Protein AF-A0A960QL21-F1 (afdb_monomer_lite)

Foldseek 3Di:
DDDPDDPVNVVCCVLQVVLVVCVVVDVVVCVVCPVSPPDQPDDDDDDPPPDDPVVVVVVVVVSVPDDDDVVVDDPPPDD

Radius of gyration: 15.22 Å; chains: 1; bounding box: 27×36×38 Å

pLDDT: mean 81.72, std 14.43, range [35.31, 95.56]

Secondary structure (DSSP, 8-state):
----S-HHHHHHHHHHHHHHHHHHH-HHHHHHTGGG--S-S------TTS--HHHHHHHHHHHHHS---GGG-------

Sequence (79 aa):
YRPQTSISKLVQYLKGTSSRILLQEFAHLRKQFWGRHFWGRGYMAVSSGNITDEIIQHYIDVQEGEPVDYNQFQIDGGL

Structure (mmCIF, N/CA/C/O backbone):
data_AF-A0A960QL21-F1
#
_entry.id   AF-A0A960QL21-F1
#
loop_
_atom_site.group_PDB
_atom_site.id
_atom_site.type_symbol
_atom_site.label_atom_id
_atom_site.label_alt_id
_atom_site.label_comp_id
_atom_site.label_asym_id
_atom_site.label_entity_id
_atom_site.label_seq_id
_atom_site.pdbx_PDB_ins_code
_atom_site.Cartn_x
_atom_site.Cartn_y
_atom_site.Cartn_z
_atom_site.occupancy
_atom_site.B_iso_or_equiv
_atom_site.auth_seq_id
_atom_site.auth_comp_id
_atom_site.auth_asym_id
_atom_site.auth_atom_id
_atom_site.pdbx_PDB_model_num
ATOM 1 N N . TYR A 1 1 ? -9.499 19.647 14.280 1.00 52.50 1 TYR A N 1
ATOM 2 C CA . TYR A 1 1 ? -8.952 19.593 12.908 1.00 52.50 1 TYR A CA 1
ATOM 3 C C . TYR A 1 1 ? -9.597 18.407 12.200 1.00 52.50 1 TYR A C 1
ATOM 5 O O . TYR A 1 1 ? -9.560 17.322 12.763 1.00 52.50 1 TYR A O 1
ATOM 13 N N . ARG A 1 2 ? -10.283 18.599 11.063 1.00 66.38 2 ARG A N 1
ATOM 14 C CA . ARG A 1 2 ? -10.922 17.490 10.325 1.00 66.38 2 ARG A CA 1
ATOM 15 C C . ARG A 1 2 ? -9.949 16.954 9.268 1.00 66.38 2 ARG A C 1
ATOM 17 O O . ARG A 1 2 ? -9.367 17.780 8.564 1.00 66.38 2 ARG A O 1
ATOM 24 N N . PRO A 1 3 ? -9.766 15.629 9.133 1.00 76.06 3 PRO A N 1
ATOM 25 C CA . PRO A 1 3 ? -8.961 15.069 8.053 1.00 76.06 3 PRO A CA 1
ATOM 26 C C . PRO A 1 3 ? -9.583 15.454 6.709 1.00 76.06 3 PRO A C 1
ATOM 28 O O . PRO A 1 3 ? -10.741 15.140 6.453 1.00 76.06 3 PRO A O 1
ATOM 31 N N . GLN A 1 4 ? -8.831 16.167 5.872 1.00 82.50 4 GLN A N 1
ATOM 32 C CA . GLN A 1 4 ? -9.293 16.566 4.535 1.00 82.50 4 GLN A CA 1
ATOM 33 C C . GLN A 1 4 ? -9.010 15.491 3.478 1.00 82.50 4 GLN A C 1
ATOM 35 O O . GLN A 1 4 ? -9.569 15.520 2.385 1.00 82.50 4 GLN A O 1
ATOM 40 N N . THR A 1 5 ? -8.143 14.533 3.801 1.00 86.12 5 THR A N 1
ATOM 41 C CA . THR A 1 5 ? -7.726 13.474 2.884 1.00 86.12 5 THR A CA 1
ATOM 42 C C . THR A 1 5 ? -8.580 12.235 3.100 1.00 86.12 5 THR A C 1
ATOM 44 O O . THR A 1 5 ? -8.650 11.715 4.214 1.00 86.12 5 THR A O 1
ATOM 47 N N . SER A 1 6 ? -9.196 11.725 2.033 1.00 91.38 6 SER A N 1
ATOM 48 C CA . SER A 1 6 ? -9.850 10.420 2.088 1.00 91.38 6 SER A CA 1
ATOM 49 C C . SER A 1 6 ? -8.809 9.311 2.253 1.00 91.38 6 SER A C 1
ATOM 51 O O . SER A 1 6 ? -7.752 9.316 1.616 1.00 91.38 6 SER A O 1
ATOM 53 N N . ILE A 1 7 ? -9.123 8.326 3.095 1.00 91.44 7 ILE A N 1
ATOM 54 C CA . ILE A 1 7 ? -8.251 7.168 3.329 1.00 91.44 7 ILE A CA 1
ATOM 55 C C . ILE A 1 7 ? -7.982 6.424 2.013 1.00 91.44 7 ILE A C 1
ATOM 57 O O . ILE A 1 7 ? -6.845 6.049 1.744 1.00 91.44 7 ILE A O 1
ATOM 61 N N . SER A 1 8 ? -8.996 6.288 1.154 1.00 91.00 8 SER A N 1
ATOM 62 C CA . SER A 1 8 ? -8.863 5.660 -0.165 1.00 91.00 8 SER A CA 1
ATOM 63 C C . SER A 1 8 ? -7.803 6.337 -1.037 1.00 91.00 8 SER A C 1
ATOM 65 O O . SER A 1 8 ? -6.964 5.656 -1.624 1.00 91.00 8 SER A O 1
ATOM 67 N N . LYS A 1 9 ? -7.785 7.677 -1.076 1.00 91.75 9 LYS A N 1
ATOM 68 C CA . LYS A 1 9 ? -6.812 8.448 -1.860 1.00 91.75 9 LYS A CA 1
ATOM 69 C C . LYS A 1 9 ? -5.402 8.314 -1.296 1.00 91.75 9 LYS A C 1
ATOM 71 O O . LYS A 1 9 ? -4.447 8.163 -2.055 1.00 91.75 9 LYS A O 1
ATOM 76 N N . LEU A 1 10 ? -5.271 8.320 0.030 1.00 93.00 10 LEU A N 1
ATOM 77 C CA . LEU A 1 10 ? -3.988 8.087 0.690 1.00 93.00 10 LEU A CA 1
ATOM 78 C C . LEU A 1 10 ? -3.439 6.693 0.354 1.00 93.00 10 LEU A C 1
ATOM 80 O O . LEU A 1 10 ? -2.293 6.568 -0.069 1.00 93.00 10 LEU A O 1
ATOM 84 N N . VAL A 1 11 ? -4.258 5.650 0.491 1.00 94.62 11 VAL A N 1
ATOM 85 C CA . VAL A 1 11 ? -3.843 4.267 0.224 1.00 94.62 11 VAL A CA 1
ATOM 86 C C . VAL A 1 11 ? -3.520 4.049 -1.256 1.00 94.62 11 VAL A C 1
ATOM 88 O O . VAL A 1 11 ? -2.523 3.395 -1.564 1.00 94.62 11 VAL A O 1
ATOM 91 N N . GLN A 1 12 ? -4.296 4.636 -2.174 1.00 91.62 12 GLN A N 1
ATOM 92 C CA . GLN A 1 12 ? -3.987 4.624 -3.607 1.00 91.62 12 GLN A CA 1
ATOM 93 C C . GLN A 1 12 ? -2.586 5.193 -3.871 1.00 91.62 12 GLN A C 1
ATOM 95 O O . GLN A 1 12 ? -1.778 4.555 -4.550 1.00 91.62 12 GLN A O 1
ATOM 100 N N . TYR A 1 13 ? -2.277 6.356 -3.291 1.00 93.75 13 TYR A N 1
ATOM 101 C CA . TYR A 1 13 ? -0.971 6.992 -3.442 1.00 93.75 13 TYR A CA 1
ATOM 102 C C . TYR A 1 13 ? 0.164 6.141 -2.856 1.00 93.75 13 TYR A C 1
ATOM 104 O O . TYR A 1 13 ? 1.187 5.946 -3.515 1.00 93.75 13 TYR A O 1
ATOM 112 N N . LEU A 1 14 ? -0.020 5.593 -1.651 1.00 95.56 14 LEU A N 1
ATOM 113 C CA . LEU A 1 14 ? 0.977 4.755 -0.980 1.00 95.56 14 LEU A CA 1
ATOM 114 C C . LEU A 1 14 ? 1.276 3.480 -1.773 1.00 95.56 14 LEU A C 1
ATOM 116 O O . LEU A 1 14 ? 2.440 3.190 -2.051 1.00 95.56 14 LEU A O 1
ATOM 120 N N . LYS A 1 15 ? 0.242 2.740 -2.189 1.00 93.88 15 LYS A N 1
ATOM 121 C CA . LYS A 1 15 ? 0.390 1.495 -2.959 1.00 93.88 15 LYS A CA 1
ATOM 122 C C . LYS A 1 15 ? 0.997 1.761 -4.338 1.00 93.88 15 LYS A C 1
ATOM 124 O O . LYS A 1 15 ? 1.916 1.054 -4.746 1.00 93.88 15 LYS A O 1
ATOM 129 N N . GLY A 1 16 ? 0.536 2.803 -5.033 1.00 92.50 16 GLY A N 1
ATOM 130 C CA . GLY A 1 16 ? 1.051 3.171 -6.354 1.00 92.50 16 GLY A CA 1
ATOM 131 C C . GLY A 1 16 ? 2.513 3.622 -6.321 1.00 92.50 16 GLY A C 1
ATOM 132 O O . GLY A 1 16 ? 3.327 3.151 -7.117 1.00 92.50 16 GLY A O 1
ATOM 133 N N . THR A 1 17 ? 2.863 4.498 -5.376 1.00 94.81 17 THR A N 1
ATOM 134 C CA . THR A 1 17 ? 4.221 5.051 -5.258 1.00 94.81 17 THR A CA 1
ATOM 135 C C . THR A 1 17 ? 5.218 3.984 -4.824 1.00 94.81 17 THR A C 1
ATOM 137 O O . THR A 1 17 ? 6.257 3.832 -5.462 1.00 94.81 17 THR A O 1
ATOM 140 N N . SER A 1 18 ? 4.886 3.193 -3.798 1.00 95.31 18 SER A N 1
ATOM 141 C CA . SER A 1 18 ? 5.757 2.105 -3.331 1.00 95.31 18 SER A CA 1
ATOM 142 C C . SER A 1 18 ? 5.981 1.045 -4.408 1.00 95.31 18 SER A C 1
ATOM 144 O O . SER A 1 18 ? 7.123 0.681 -4.664 1.00 95.31 18 SER A O 1
ATOM 146 N N . SER A 1 19 ? 4.926 0.618 -5.114 1.00 93.12 19 SER A N 1
ATOM 147 C CA . SER A 1 19 ? 5.055 -0.317 -6.237 1.00 93.12 19 SER A CA 1
ATOM 148 C C . SER A 1 19 ? 5.979 0.233 -7.324 1.00 93.12 19 SER A C 1
ATOM 150 O O . SER A 1 19 ? 6.855 -0.481 -7.807 1.00 93.12 19 SER A O 1
ATOM 152 N N . ARG A 1 20 ? 5.832 1.515 -7.689 1.00 91.44 20 ARG A N 1
ATOM 153 C CA . ARG A 1 20 ? 6.696 2.152 -8.689 1.00 91.44 20 ARG A CA 1
ATOM 154 C C . ARG A 1 20 ? 8.161 2.145 -8.257 1.00 91.44 20 ARG A C 1
ATOM 156 O O . ARG A 1 20 ? 8.999 1.769 -9.069 1.00 91.44 20 ARG A O 1
ATOM 163 N N . ILE A 1 21 ? 8.452 2.562 -7.026 1.00 94.44 21 ILE A N 1
ATOM 164 C CA . ILE A 1 21 ? 9.824 2.636 -6.503 1.00 94.44 21 ILE A CA 1
ATOM 165 C C . ILE A 1 21 ? 10.449 1.237 -6.468 1.00 94.44 21 ILE A C 1
ATOM 167 O O . ILE A 1 21 ? 11.503 1.028 -7.060 1.00 94.44 21 ILE A O 1
ATOM 171 N N . LEU A 1 22 ? 9.756 0.256 -5.883 1.00 94.25 22 LEU A N 1
ATOM 172 C CA . LEU A 1 22 ? 10.262 -1.115 -5.757 1.00 94.25 22 LEU A CA 1
ATOM 173 C C . LEU A 1 22 ? 10.512 -1.768 -7.122 1.00 94.25 22 LEU A C 1
ATOM 175 O O . LEU A 1 22 ? 11.538 -2.410 -7.330 1.00 94.25 22 LEU A O 1
ATOM 179 N N . LEU A 1 23 ? 9.613 -1.573 -8.089 1.00 91.56 23 LEU A N 1
ATOM 180 C CA . LEU A 1 23 ? 9.797 -2.098 -9.444 1.00 91.56 23 LEU A CA 1
ATOM 181 C C . LEU A 1 23 ? 10.917 -1.386 -10.223 1.00 91.56 23 LEU A C 1
ATOM 183 O O . LEU A 1 23 ? 11.466 -1.975 -11.155 1.00 91.56 23 LEU A O 1
ATOM 187 N N . GLN A 1 24 ? 11.240 -0.133 -9.888 1.00 91.31 24 GLN A N 1
ATOM 188 C CA . GLN A 1 24 ? 12.368 0.595 -10.479 1.00 91.31 24 GLN A CA 1
ATOM 189 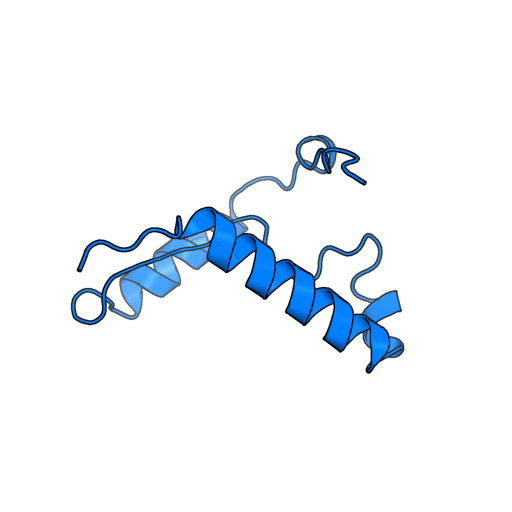C C . GLN A 1 24 ? 13.705 0.142 -9.888 1.00 91.31 24 GLN A C 1
ATOM 191 O O . GLN A 1 24 ? 14.660 -0.044 -10.639 1.00 91.31 24 GLN A O 1
ATOM 196 N N . GLU A 1 25 ? 13.760 -0.057 -8.573 1.00 95.44 25 GLU A N 1
ATOM 197 C CA . GLU A 1 25 ? 14.977 -0.427 -7.848 1.00 95.44 25 GLU A CA 1
ATOM 198 C C . GLU A 1 25 ? 15.343 -1.906 -8.046 1.00 95.44 25 GLU A C 1
ATOM 200 O O . GLU A 1 25 ? 16.507 -2.250 -8.253 1.00 95.44 25 GLU A O 1
ATOM 205 N N . PHE A 1 26 ? 14.347 -2.794 -8.078 1.00 93.19 26 PHE A N 1
ATOM 206 C CA . PHE A 1 26 ? 14.561 -4.238 -8.113 1.00 93.19 26 PHE A CA 1
ATOM 207 C C . PHE A 1 26 ? 14.077 -4.850 -9.429 1.00 93.19 26 PHE A C 1
ATOM 209 O O . PHE A 1 26 ? 12.946 -5.322 -9.566 1.00 93.19 26 PHE A O 1
ATOM 216 N 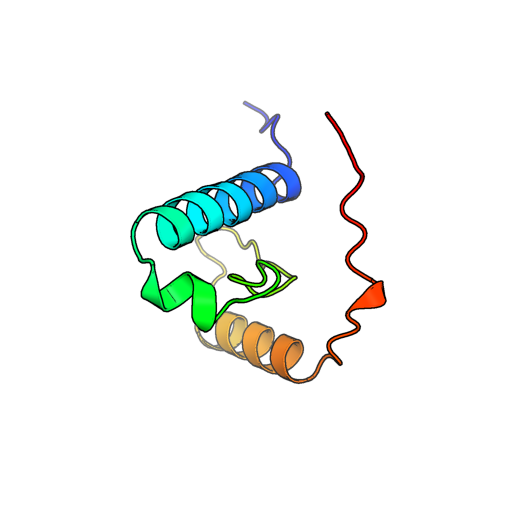N . ALA A 1 27 ? 14.974 -4.917 -10.416 1.00 88.56 27 ALA A N 1
ATOM 217 C CA . ALA A 1 27 ? 14.653 -5.424 -11.753 1.00 88.56 27 ALA A CA 1
ATOM 218 C C . ALA A 1 27 ? 14.102 -6.867 -11.770 1.00 88.56 27 ALA A C 1
ATOM 220 O O . ALA A 1 27 ? 13.331 -7.216 -12.665 1.00 88.56 27 ALA A O 1
ATOM 221 N N . HIS A 1 28 ? 14.454 -7.703 -10.786 1.00 91.31 28 HIS A N 1
ATOM 222 C CA . HIS A 1 28 ? 13.920 -9.064 -10.670 1.00 91.31 28 HIS A CA 1
ATOM 223 C C . HIS A 1 28 ? 12.418 -9.080 -10.322 1.00 91.31 28 HIS A C 1
ATOM 225 O O . HIS A 1 28 ? 11.688 -9.923 -10.844 1.00 91.31 28 HIS A O 1
ATOM 231 N N . LEU A 1 29 ? 11.928 -8.099 -9.550 1.00 90.56 29 LEU A N 1
ATOM 232 C CA . LEU A 1 29 ? 10.509 -7.974 -9.193 1.00 90.56 29 LEU A CA 1
ATOM 233 C C . LEU A 1 29 ? 9.640 -7.638 -10.409 1.00 90.56 29 LEU A C 1
ATOM 235 O O . LEU A 1 29 ? 8.491 -8.061 -10.480 1.00 90.56 29 LEU A O 1
ATOM 239 N N . ARG A 1 30 ? 10.189 -6.951 -11.420 1.00 83.56 30 ARG A N 1
ATOM 240 C CA . ARG A 1 30 ? 9.461 -6.639 -12.666 1.00 83.56 30 ARG A CA 1
ATOM 241 C C . ARG A 1 30 ? 9.021 -7.881 -13.434 1.00 83.56 30 ARG A C 1
ATOM 243 O O . ARG A 1 30 ? 8.009 -7.826 -14.125 1.00 83.56 30 ARG A O 1
ATOM 250 N N . LYS A 1 31 ? 9.793 -8.970 -13.348 1.00 83.75 31 LYS A N 1
ATOM 251 C CA . LYS A 1 31 ? 9.454 -10.246 -13.995 1.00 83.75 31 LYS A CA 1
ATOM 252 C C . LYS A 1 31 ? 8.383 -11.003 -13.211 1.00 83.75 31 LYS A C 1
ATOM 254 O O . LYS A 1 31 ? 7.528 -11.630 -13.820 1.00 83.75 31 LYS A O 1
ATOM 259 N N . GLN A 1 32 ? 8.433 -10.927 -11.882 1.00 86.31 32 GLN A N 1
ATOM 260 C CA . GLN A 1 32 ? 7.485 -11.603 -10.994 1.00 86.31 32 GLN A CA 1
ATOM 261 C C . GLN A 1 32 ? 6.116 -10.910 -10.981 1.00 86.31 32 GLN A C 1
ATOM 263 O O . GLN A 1 32 ? 5.095 -11.568 -11.137 1.00 86.31 32 GLN A O 1
ATOM 268 N N . PHE A 1 33 ? 6.094 -9.579 -10.883 1.00 84.31 33 PHE A N 1
ATOM 269 C CA . PHE A 1 33 ? 4.876 -8.761 -10.828 1.00 84.31 33 PHE A CA 1
ATOM 270 C C . PHE A 1 33 ? 4.591 -8.069 -12.166 1.00 84.31 33 PHE A C 1
ATOM 272 O O . PHE A 1 33 ? 4.333 -6.859 -12.238 1.00 84.31 33 PHE A O 1
ATOM 279 N N . TRP A 1 34 ? 4.681 -8.836 -13.254 1.00 68.00 34 TRP A N 1
ATOM 280 C CA . TRP A 1 34 ? 4.324 -8.349 -14.582 1.00 68.00 34 TRP A CA 1
ATOM 281 C C . TRP A 1 34 ? 2.858 -7.860 -14.589 1.00 68.00 34 TRP A C 1
ATOM 283 O O . TRP A 1 34 ? 2.023 -8.333 -13.822 1.00 68.00 34 TRP A O 1
ATOM 293 N N . GLY A 1 35 ? 2.550 -6.821 -15.372 1.00 70.00 35 GLY A N 1
ATOM 294 C CA . GLY A 1 35 ? 1.235 -6.158 -15.311 1.00 70.00 35 GLY A CA 1
ATOM 295 C C . GLY A 1 35 ? 1.047 -5.180 -14.137 1.00 70.00 35 GLY A C 1
ATOM 296 O O . GLY A 1 35 ? -0.026 -4.609 -13.993 1.00 70.00 35 GLY A O 1
ATOM 297 N N . ARG A 1 36 ? 2.094 -4.912 -13.336 1.00 67.00 36 ARG A N 1
ATOM 298 C CA . ARG A 1 36 ? 2.100 -3.928 -12.224 1.00 67.00 36 ARG A CA 1
ATOM 299 C C . ARG A 1 36 ? 1.160 -4.282 -11.058 1.00 67.00 36 ARG A C 1
ATOM 301 O O . ARG A 1 36 ? 0.846 -3.417 -10.241 1.00 67.00 36 ARG A O 1
ATOM 308 N N . HIS A 1 37 ? 0.776 -5.549 -10.921 1.00 79.88 37 HIS A N 1
ATOM 309 C CA . HIS A 1 37 ? 0.01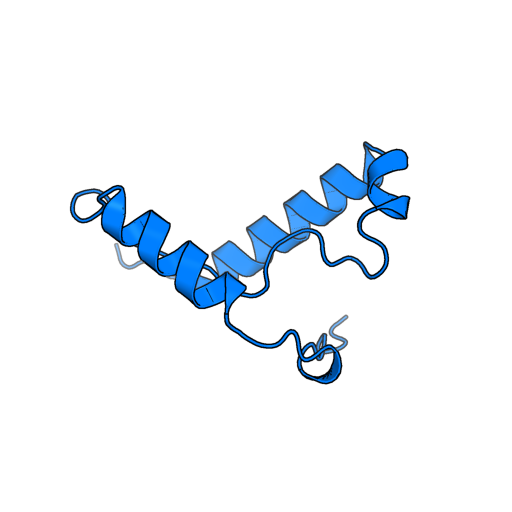0 -6.061 -9.779 1.00 79.88 37 HIS A CA 1
ATOM 310 C C . HIS A 1 37 ? 0.928 -6.386 -8.596 1.00 79.88 37 HIS A C 1
ATOM 312 O O . HIS A 1 37 ? 1.113 -7.540 -8.236 1.00 79.88 37 HIS A O 1
ATOM 318 N N . PHE A 1 38 ? 1.555 -5.361 -8.020 1.00 89.38 38 PHE A N 1
ATOM 319 C CA . PHE A 1 38 ? 2.487 -5.554 -6.904 1.00 89.38 38 PHE A CA 1
ATOM 320 C C . PHE A 1 38 ? 1.769 -5.769 -5.565 1.00 89.38 38 PHE A C 1
ATOM 322 O O . PHE A 1 38 ? 2.183 -6.581 -4.747 1.00 89.38 38 PHE A O 1
ATOM 329 N N . TRP A 1 39 ? 0.678 -5.036 -5.345 1.00 90.75 39 TRP A N 1
ATOM 330 C CA . TRP A 1 39 ? -0.151 -5.139 -4.148 1.00 90.75 39 TRP A CA 1
ATOM 331 C C . TRP A 1 39 ? -1.490 -5.799 -4.483 1.00 90.75 39 TRP A C 1
ATOM 333 O O . TRP A 1 39 ? -1.993 -5.634 -5.597 1.00 90.75 39 TRP A O 1
ATOM 343 N N . GLY A 1 40 ? -2.110 -6.458 -3.497 1.00 87.69 40 GLY A N 1
ATOM 344 C CA . GLY A 1 40 ? -3.507 -6.899 -3.591 1.00 87.69 40 GLY A CA 1
ATOM 345 C C . GLY A 1 40 ? -4.443 -5.726 -3.898 1.0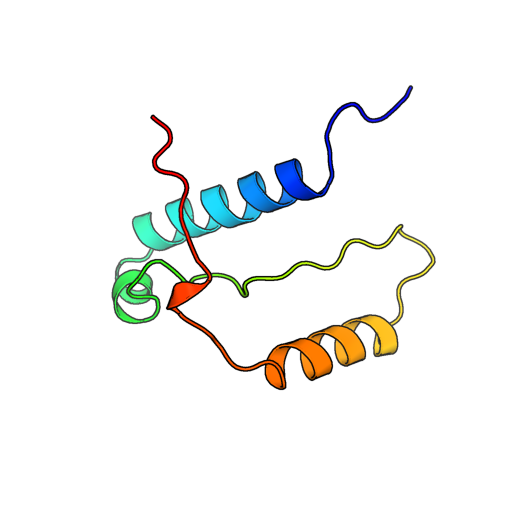0 87.69 40 GLY A C 1
ATOM 346 O O . GLY A 1 40 ? -4.097 -4.570 -3.648 1.00 87.69 40 GLY A O 1
ATOM 347 N N . ARG A 1 41 ? -5.625 -5.978 -4.466 1.00 85.25 41 ARG A N 1
ATOM 348 C CA . ARG A 1 41 ? -6.529 -4.901 -4.925 1.00 85.25 41 ARG A CA 1
ATOM 349 C C . ARG A 1 41 ? -7.082 -4.081 -3.769 1.00 85.25 41 ARG A C 1
ATOM 351 O O . ARG A 1 41 ? -7.003 -2.851 -3.792 1.00 85.25 41 ARG A O 1
ATOM 358 N N . GLY A 1 42 ? -7.591 -4.758 -2.747 1.00 88.94 42 GLY A N 1
ATOM 359 C CA . GLY A 1 42 ? -8.223 -4.102 -1.616 1.00 88.94 42 GLY A CA 1
ATOM 360 C C . GLY A 1 42 ? -7.230 -3.494 -0.631 1.00 88.94 42 GLY A C 1
ATOM 361 O O . GLY A 1 42 ? -6.005 -3.542 -0.789 1.00 88.94 42 GLY A O 1
ATOM 362 N N . TYR A 1 43 ? -7.792 -2.864 0.387 1.00 93.00 43 TYR A N 1
ATOM 363 C CA . TYR A 1 43 ? -7.077 -2.411 1.566 1.00 93.00 43 TYR A CA 1
ATOM 364 C C . TYR A 1 43 ? -8.014 -2.492 2.771 1.00 93.00 43 TYR A C 1
ATOM 366 O O . TYR A 1 43 ? -9.234 -2.423 2.622 1.00 93.00 43 TYR A O 1
ATOM 374 N N . MET A 1 44 ? -7.432 -2.584 3.959 1.00 92.00 44 MET A N 1
ATOM 375 C CA . MET A 1 44 ? -8.130 -2.439 5.229 1.00 92.00 44 MET A CA 1
ATOM 376 C C . MET A 1 44 ? -7.595 -1.191 5.934 1.00 92.00 44 MET A C 1
ATOM 378 O O . MET A 1 44 ? -6.396 -0.918 5.902 1.00 92.00 44 MET A O 1
ATOM 382 N N . ALA A 1 45 ? -8.483 -0.424 6.564 1.00 90.88 45 ALA A N 1
ATOM 383 C CA . ALA A 1 45 ? -8.116 0.708 7.404 1.00 90.88 45 ALA A CA 1
ATOM 384 C C . ALA A 1 45 ? -8.918 0.650 8.705 1.00 90.88 45 ALA A C 1
ATOM 386 O O . ALA A 1 45 ? -10.143 0.739 8.684 1.00 90.88 45 ALA A O 1
ATOM 387 N N . VAL A 1 46 ? -8.216 0.504 9.827 1.00 88.81 46 VAL A N 1
ATOM 388 C CA . VAL A 1 46 ? -8.800 0.405 11.171 1.00 88.81 4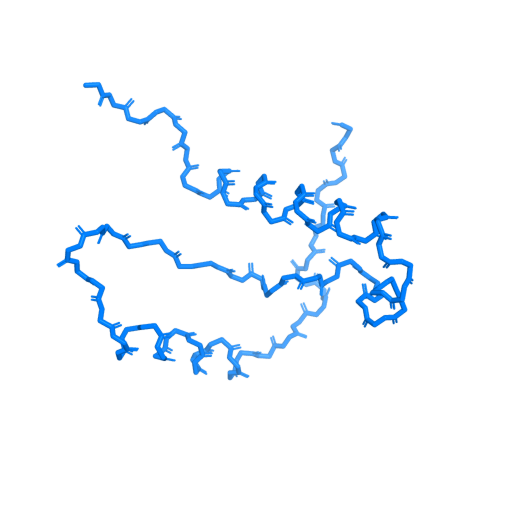6 VAL A CA 1
ATOM 389 C C . VAL A 1 46 ? -8.067 1.385 12.082 1.00 88.81 46 VAL A C 1
ATOM 391 O O . VAL A 1 46 ? -6.863 1.597 11.939 1.00 88.81 46 VAL A O 1
ATOM 394 N N . SER A 1 47 ? -8.785 2.027 13.002 1.00 86.94 47 SER A N 1
ATOM 395 C CA . SER A 1 47 ? -8.173 2.900 14.004 1.00 86.94 47 SER A CA 1
ATOM 396 C C . SER A 1 47 ? -7.330 2.096 14.995 1.00 86.94 47 SER A C 1
ATOM 398 O O . SER A 1 47 ? -7.734 1.015 15.430 1.00 86.94 47 SER A O 1
ATOM 400 N N . SER A 1 48 ? -6.194 2.660 15.409 1.00 75.25 48 SER A N 1
ATOM 401 C CA . SER A 1 48 ? -5.385 2.096 16.492 1.00 75.25 48 SER A CA 1
ATOM 402 C C . SER A 1 48 ? -6.238 1.953 17.760 1.00 75.25 48 SER A C 1
ATOM 404 O O . SER A 1 48 ? -6.874 2.920 18.181 1.00 75.25 48 SER A O 1
ATOM 406 N N . GLY A 1 49 ? -6.296 0.740 18.315 1.00 77.75 49 GLY A N 1
ATOM 407 C CA . GLY A 1 49 ? -7.105 0.392 19.491 1.00 77.75 49 GLY A CA 1
ATOM 408 C C . GLY A 1 49 ? -8.224 -0.627 19.245 1.00 77.75 49 GLY A C 1
ATOM 409 O O . GLY A 1 49 ? -8.746 -1.167 20.211 1.00 77.75 49 GLY A O 1
ATOM 410 N N . ASN A 1 50 ? -8.567 -0.929 17.987 1.00 72.00 50 ASN A N 1
ATOM 411 C CA . ASN A 1 50 ? -9.582 -1.935 17.631 1.00 72.00 50 ASN A CA 1
ATOM 412 C C . ASN A 1 50 ? -9.042 -2.991 16.648 1.00 72.00 50 ASN A C 1
ATOM 414 O O . ASN A 1 50 ? -9.783 -3.505 15.814 1.00 72.00 50 ASN A O 1
ATOM 418 N N . ILE A 1 51 ? -7.730 -3.241 16.686 1.00 85.31 51 ILE A N 1
ATOM 419 C CA . ILE A 1 51 ? -7.057 -4.202 15.810 1.00 85.31 51 ILE A CA 1
ATOM 420 C C . ILE A 1 51 ? -6.624 -5.419 16.625 1.00 85.31 51 ILE A C 1
ATOM 422 O O . ILE A 1 51 ? -5.987 -5.271 17.666 1.00 85.31 51 ILE A O 1
ATOM 426 N N . THR A 1 52 ? -6.997 -6.602 16.148 1.00 88.19 52 THR A N 1
ATOM 427 C CA . THR A 1 52 ? -6.570 -7.895 16.686 1.00 88.19 52 THR A CA 1
ATOM 428 C C . THR A 1 52 ? -6.064 -8.762 15.539 1.00 88.19 52 THR A C 1
ATOM 430 O O . THR A 1 52 ? -6.394 -8.505 14.373 1.00 88.19 52 THR A O 1
ATOM 433 N N . ASP A 1 53 ? -5.269 -9.781 15.854 1.00 89.75 53 ASP A N 1
ATOM 434 C CA . ASP A 1 53 ? -4.705 -10.682 14.847 1.00 89.75 53 ASP A CA 1
ATOM 435 C C . ASP A 1 53 ? -5.814 -11.410 14.070 1.00 89.75 53 ASP A C 1
ATOM 437 O O . ASP A 1 53 ? -5.709 -11.592 12.859 1.00 89.75 53 ASP A O 1
ATOM 441 N N . GLU A 1 54 ? -6.935 -11.722 14.727 1.00 91.50 54 GLU A N 1
ATOM 442 C CA . GLU A 1 54 ? -8.095 -12.363 14.103 1.00 91.50 54 GLU A CA 1
ATOM 443 C C . GLU A 1 54 ? -8.749 -11.473 13.040 1.00 91.50 54 GLU A C 1
ATOM 445 O O . GLU A 1 54 ? -9.175 -11.971 12.000 1.00 91.50 54 GLU A O 1
ATOM 450 N N . ILE A 1 55 ? -8.811 -10.155 13.263 1.00 89.12 55 ILE A N 1
ATOM 451 C CA . ILE A 1 55 ? -9.375 -9.209 12.287 1.00 89.12 55 ILE A CA 1
ATOM 452 C C . ILE A 1 55 ? -8.476 -9.125 11.048 1.00 89.12 55 ILE A C 1
ATOM 454 O O . ILE A 1 55 ? -8.977 -9.072 9.922 1.00 89.12 55 ILE A O 1
ATOM 458 N N . ILE A 1 56 ? -7.155 -9.120 11.251 1.00 90.56 56 ILE A N 1
ATOM 459 C CA . ILE A 1 56 ? -6.178 -9.101 10.158 1.00 90.56 56 ILE A CA 1
ATOM 460 C C . ILE A 1 56 ? -6.279 -10.400 9.355 1.00 90.56 56 ILE A C 1
ATOM 462 O O . ILE A 1 56 ? -6.396 -10.345 8.130 1.00 90.56 56 ILE A O 1
ATOM 466 N N . GLN A 1 57 ? -6.287 -11.547 10.038 1.00 93.00 57 GLN A N 1
ATOM 467 C CA . GLN A 1 57 ? -6.366 -12.857 9.398 1.00 93.00 57 GLN A CA 1
ATOM 468 C C . GLN A 1 57 ? -7.668 -13.016 8.616 1.00 93.00 57 GLN A C 1
ATOM 470 O O . GLN A 1 57 ? -7.635 -13.371 7.443 1.00 93.00 57 GLN A O 1
ATOM 475 N N . HIS A 1 58 ? -8.803 -12.646 9.215 1.00 91.94 58 HIS A N 1
ATOM 476 C CA . HIS A 1 58 ? -10.097 -12.708 8.546 1.00 91.94 58 HIS A CA 1
ATOM 477 C C . HIS A 1 58 ? -10.115 -11.908 7.237 1.00 91.94 58 HIS A C 1
ATOM 479 O O . HIS A 1 58 ? -10.652 -12.367 6.233 1.00 91.94 58 HIS A O 1
ATOM 485 N N . TYR A 1 59 ? -9.508 -10.720 7.219 1.00 91.00 59 TYR A N 1
ATOM 486 C CA . TYR A 1 59 ? -9.413 -9.933 5.992 1.00 91.00 59 TYR A CA 1
ATOM 487 C C . TYR A 1 59 ? -8.540 -10.589 4.925 1.00 91.00 59 TYR A C 1
ATOM 489 O O . TYR A 1 59 ? -8.895 -10.527 3.750 1.00 91.00 59 TYR A O 1
ATOM 497 N N . ILE A 1 60 ? -7.426 -11.210 5.315 1.00 90.94 60 ILE A N 1
ATOM 498 C CA . ILE A 1 60 ? -6.567 -11.948 4.383 1.00 90.94 60 ILE A CA 1
ATOM 499 C C . ILE A 1 60 ? -7.351 -13.118 3.780 1.00 90.94 60 ILE A C 1
ATOM 501 O O . ILE A 1 60 ? -7.442 -13.205 2.557 1.00 90.94 60 ILE A O 1
ATOM 505 N N . ASP A 1 61 ? -8.000 -13.933 4.615 1.00 91.75 61 ASP A N 1
ATOM 506 C CA . ASP A 1 61 ? -8.759 -15.113 4.183 1.00 91.75 61 ASP A CA 1
ATOM 507 C C . ASP A 1 61 ? -9.887 -14.738 3.209 1.00 91.75 61 ASP A C 1
ATOM 509 O O . ASP A 1 61 ? -10.086 -15.384 2.178 1.00 91.75 61 ASP A O 1
ATOM 513 N N . VAL A 1 62 ? -10.609 -13.649 3.501 1.00 88.25 62 VAL A N 1
ATOM 514 C CA . VAL A 1 62 ? -11.657 -13.125 2.615 1.00 88.25 62 VAL A C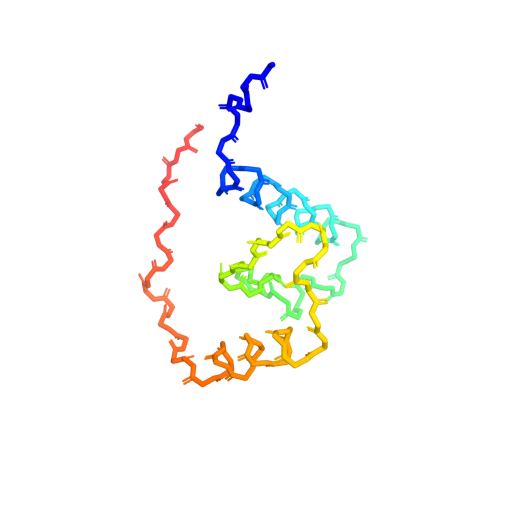A 1
ATOM 515 C C . VAL A 1 62 ? -11.071 -12.680 1.275 1.00 88.25 62 VAL A C 1
ATOM 517 O O . VAL A 1 62 ? -11.676 -12.936 0.238 1.00 88.25 62 VAL A O 1
ATOM 520 N N . GLN A 1 63 ? -9.898 -12.041 1.256 1.00 85.62 63 GLN A N 1
ATOM 521 C CA . GLN A 1 63 ? -9.284 -11.609 -0.003 1.00 85.62 63 GLN A CA 1
ATOM 522 C C . GLN A 1 63 ? -8.728 -12.747 -0.849 1.00 85.62 63 GLN A C 1
ATOM 524 O O . GLN A 1 63 ? -8.753 -12.636 -2.072 1.00 85.62 63 GLN A O 1
ATOM 529 N N . GLU A 1 64 ? -8.228 -13.816 -0.235 1.00 83.25 64 GLU A N 1
ATOM 530 C CA . GLU A 1 64 ? -7.736 -14.985 -0.970 1.00 83.25 64 GLU A CA 1
ATOM 531 C C . GLU A 1 64 ? -8.870 -15.773 -1.645 1.00 83.25 64 GLU A C 1
ATOM 533 O O . GLU A 1 64 ? -8.652 -16.389 -2.688 1.00 83.25 64 GLU A O 1
ATOM 538 N N . GLY A 1 65 ? -10.086 -15.723 -1.087 1.00 75.50 65 GLY A N 1
ATOM 539 C CA . GLY A 1 65 ? -11.273 -16.376 -1.646 1.00 75.50 65 GLY A CA 1
ATOM 540 C C . GLY A 1 65 ? -11.961 -15.626 -2.795 1.00 75.50 65 GLY A C 1
ATOM 541 O O . GLY A 1 65 ? -12.791 -16.214 -3.490 1.00 75.50 65 GLY A O 1
ATOM 542 N N . GLU A 1 66 ? -11.640 -14.349 -3.016 1.00 71.69 66 GLU A N 1
ATOM 543 C CA . GLU A 1 66 ? -12.265 -13.529 -4.060 1.00 71.69 66 GLU A CA 1
ATOM 544 C C . GLU A 1 66 ? -11.646 -13.812 -5.445 1.00 71.69 66 GLU A C 1
ATOM 546 O O . GLU A 1 66 ? -10.424 -13.707 -5.620 1.00 71.69 66 GLU A O 1
ATOM 551 N N . PRO A 1 67 ? -12.451 -14.136 -6.477 1.00 66.19 67 PRO A N 1
ATOM 552 C CA . PRO A 1 67 ? -11.929 -14.385 -7.812 1.00 66.19 67 PRO A CA 1
ATOM 553 C C . PRO A 1 67 ? -11.269 -13.126 -8.391 1.00 66.19 67 PRO A C 1
ATOM 555 O O . PRO A 1 67 ? -11.849 -12.040 -8.460 1.00 66.19 67 PRO A O 1
ATOM 558 N N . VAL A 1 68 ? -10.033 -13.282 -8.865 1.00 64.62 68 VAL A N 1
ATOM 559 C CA . VAL A 1 68 ? -9.247 -12.200 -9.467 1.00 64.62 68 VAL A CA 1
ATOM 560 C C . VAL A 1 68 ? -9.790 -11.888 -10.871 1.00 64.62 68 VAL A C 1
ATOM 562 O O . VAL A 1 68 ? -9.313 -12.429 -11.864 1.00 64.62 68 VAL A O 1
ATOM 565 N N . ASP A 1 69 ? -10.774 -10.991 -10.988 1.00 67.81 69 ASP A N 1
ATOM 566 C CA . ASP A 1 69 ? -11.269 -10.525 -12.297 1.00 67.81 69 ASP A CA 1
ATOM 567 C C . ASP A 1 69 ? -10.341 -9.457 -12.892 1.00 67.81 69 ASP A C 1
ATOM 569 O O . ASP A 1 69 ? -10.377 -8.289 -12.497 1.00 67.81 69 ASP A O 1
ATOM 573 N N . TYR A 1 70 ? -9.447 -9.833 -13.801 1.00 62.88 70 TYR A N 1
ATOM 574 C CA . TYR A 1 70 ? -8.481 -8.911 -14.413 1.00 62.88 70 TYR A CA 1
ATOM 575 C C . TYR A 1 70 ? -9.122 -7.774 -15.234 1.00 62.88 70 TYR A C 1
ATOM 577 O O . TYR A 1 70 ? -8.453 -6.773 -15.479 1.00 62.88 70 TYR A O 1
ATOM 585 N N . ASN A 1 71 ? -10.405 -7.869 -15.601 1.00 65.06 71 ASN A N 1
ATOM 586 C CA . ASN A 1 71 ? -11.108 -6.833 -16.370 1.00 65.06 71 ASN A CA 1
ATOM 587 C C . ASN A 1 71 ? -11.680 -5.707 -15.498 1.00 65.06 71 ASN A C 1
ATOM 589 O O . ASN A 1 71 ? -12.029 -4.641 -16.004 1.00 65.06 71 ASN A O 1
ATOM 593 N N . GLN A 1 72 ? -11.756 -5.916 -14.182 1.00 58.41 72 GLN A N 1
ATOM 594 C CA . GLN A 1 72 ? -12.289 -4.935 -13.238 1.00 58.41 72 GLN A CA 1
ATOM 595 C C . GLN A 1 72 ? -11.308 -3.783 -12.952 1.00 58.41 72 GLN A C 1
ATOM 597 O O . GLN A 1 72 ? -11.696 -2.746 -12.416 1.00 58.41 72 GLN A O 1
ATOM 602 N N . PHE A 1 73 ? -10.026 -3.943 -13.297 1.00 58.47 73 PHE A N 1
ATOM 603 C CA . PHE A 1 73 ? -9.009 -2.918 -13.077 1.00 58.47 73 PHE A CA 1
ATOM 604 C C . PHE A 1 73 ? -8.938 -1.950 -14.262 1.00 58.47 73 PHE A C 1
ATOM 606 O O . PHE A 1 73 ? -8.005 -1.978 -15.064 1.00 58.47 73 PHE A O 1
ATOM 613 N N . GLN A 1 74 ? -9.937 -1.076 -14.367 1.00 55.69 74 GLN A N 1
ATOM 614 C CA . GLN A 1 74 ? -9.848 0.084 -15.246 1.00 55.69 74 GLN A CA 1
ATOM 615 C C . GLN A 1 74 ? -8.942 1.116 -14.571 1.00 55.69 74 GLN A C 1
ATOM 617 O O . GLN A 1 74 ? -9.308 1.732 -13.571 1.00 55.69 74 GLN A O 1
ATOM 622 N N . ILE A 1 75 ? -7.721 1.275 -15.083 1.00 55.72 75 ILE A N 1
ATOM 623 C CA . ILE A 1 75 ? -6.947 2.477 -14.785 1.00 55.72 75 ILE A CA 1
ATOM 624 C C . ILE A 1 75 ? -7.615 3.575 -15.602 1.00 55.72 75 ILE A C 1
ATOM 626 O O . ILE A 1 75 ? -7.456 3.593 -16.823 1.00 55.72 75 ILE A O 1
ATOM 630 N N . ASP A 1 76 ? -8.368 4.460 -14.949 1.00 53.03 76 ASP A N 1
ATOM 631 C CA . ASP A 1 76 ? -8.775 5.713 -15.575 1.00 53.03 76 ASP A CA 1
ATOM 632 C C . ASP A 1 76 ? -7.504 6.357 -16.130 1.00 53.03 76 ASP A C 1
ATOM 634 O O . ASP A 1 76 ? -6.581 6.688 -15.380 1.00 53.03 76 ASP A O 1
ATOM 638 N N . GLY A 1 77 ? -7.413 6.431 -17.459 1.00 43.72 77 GLY A N 1
ATOM 639 C CA . GLY A 1 77 ? -6.304 7.039 -18.179 1.00 43.72 77 GLY A CA 1
ATOM 640 C C . GLY A 1 77 ? -6.296 8.543 -17.939 1.00 43.72 77 GLY A C 1
ATOM 641 O O . GLY A 1 77 ? -6.660 9.314 -18.818 1.00 43.72 77 GLY A O 1
ATOM 642 N N . GLY A 1 78 ? -5.939 8.951 -16.726 1.00 40.62 78 GLY A N 1
ATOM 643 C CA . GLY A 1 78 ? -5.707 10.329 -16.342 1.00 40.62 78 GLY A CA 1
ATOM 644 C C . GLY A 1 78 ? -4.244 10.677 -16.561 1.00 40.62 78 GLY A C 1
ATOM 645 O O . GLY A 1 78 ? -3.366 10.054 -15.960 1.00 40.62 78 GLY A O 1
ATOM 646 N N . LEU A 1 79 ? -4.021 11.654 -17.443 1.00 35.31 79 LEU A N 1
ATOM 647 C CA . LEU A 1 79 ? -2.831 12.508 -17.464 1.00 35.31 79 LEU A CA 1
ATOM 648 C C . LEU A 1 79 ? -2.477 12.999 -16.052 1.00 35.31 79 LEU A C 1
ATOM 650 O O . LEU A 1 79 ? -3.418 13.364 -15.308 1.00 35.31 79 LEU A O 1
#